Protein AF-A0A2N3ED67-F1 (afdb_monomer)

Secondary structure (DSSP, 8-state):
-------S-----SS---HHHHHHHHHHHHHHH-----GGGHHHHHHHHHHHHHHTT-S-HHHHHTT-

Solvent-accessible surface area (backbone atoms only — not comparable to full-atom values): 441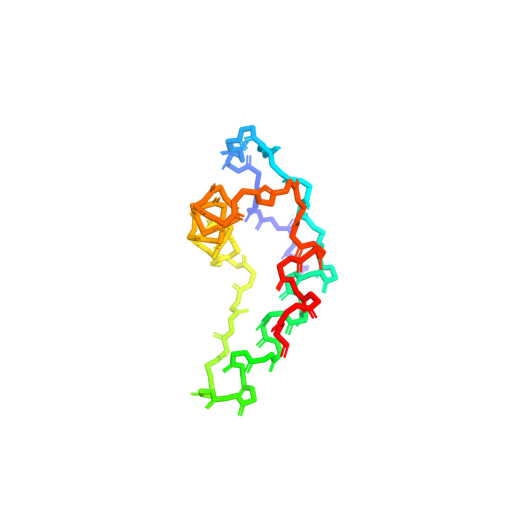2 Å² total; per-residue (Å²): 141,86,90,77,90,85,81,81,73,80,68,85,70,90,46,74,79,50,72,67,59,51,50,52,51,34,50,48,41,31,73,78,70,66,41,84,66,56,74,91,48,44,68,62,52,49,59,55,48,51,56,48,33,56,73,71,71,47,77,40,53,66,65,58,58,73,74,108

Nearest PDB structures (foldseek):
  1bc5-assembly1_A  TM=9.456E-01  e=4.622E-03  Salmonella enterica subsp. enterica serovar Typhimurium
  5xly-assembly1_A  TM=8.396E-01  e=2.858E-01  Pseudomonas aeruginosa PAO1
  8rgi-assembly1_B  TM=3.620E-01  e=8.398E+00  Homo sapiens

Radius of gyration: 12.69 Å; Cα contacts (8 Å, |Δi|>4): 39; chains: 1; bounding box: 42×22×26 Å

Structure (mmCIF, N/CA/C/O backbone):
data_AF-A0A2N3ED67-F1
#
_entry.id   AF-A0A2N3ED67-F1
#
loop_
_atom_site.group_PDB
_atom_site.id
_atom_site.type_symbol
_atom_site.label_atom_id
_atom_site.label_alt_id
_atom_site.label_comp_id
_atom_site.label_asym_id
_atom_site.label_entity_id
_atom_site.label_seq_id
_atom_site.pdbx_PDB_ins_code
_atom_site.Cartn_x
_atom_site.Cartn_y
_atom_site.Cartn_z
_atom_site.occupancy
_atom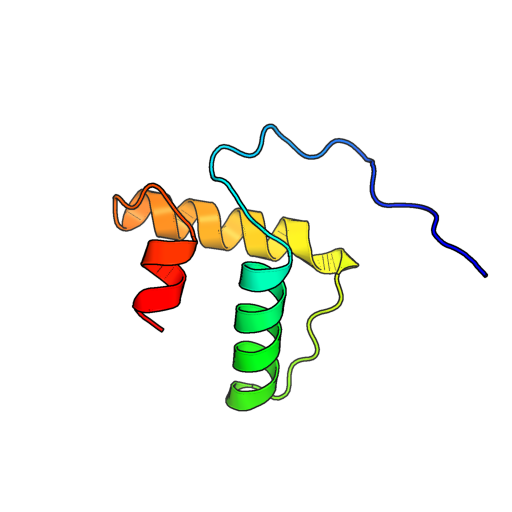_site.B_iso_or_equiv
_atom_site.auth_seq_id
_atom_site.auth_comp_id
_atom_site.auth_asym_id
_atom_site.auth_atom_id
_atom_site.pdbx_PDB_model_num
ATOM 1 N N . MET A 1 1 ? 26.814 -1.755 3.648 1.00 36.22 1 MET A N 1
ATOM 2 C CA . MET A 1 1 ? 25.879 -1.682 2.503 1.00 36.22 1 MET A CA 1
ATOM 3 C C . MET A 1 1 ? 24.482 -1.383 3.057 1.00 36.22 1 MET A C 1
ATOM 5 O O . MET A 1 1 ? 23.755 -2.294 3.406 1.00 36.22 1 MET A O 1
ATOM 9 N N . ALA A 1 2 ? 24.307 -0.163 3.574 1.00 37.34 2 ALA A N 1
ATOM 10 C CA . ALA A 1 2 ? 23.491 0.916 2.990 1.00 37.34 2 ALA A CA 1
ATOM 11 C C . ALA A 1 2 ? 21.974 0.757 3.242 1.00 37.34 2 ALA A C 1
ATOM 13 O O . ALA A 1 2 ? 21.179 0.689 2.314 1.00 37.34 2 ALA A O 1
ATOM 14 N N . ALA A 1 3 ? 21.591 0.718 4.522 1.00 41.78 3 ALA A N 1
ATOM 15 C CA . ALA A 1 3 ? 20.224 0.954 4.981 1.00 41.78 3 ALA A CA 1
ATOM 16 C C . ALA A 1 3 ? 20.153 2.392 5.518 1.00 41.78 3 ALA A C 1
ATOM 18 O O . ALA A 1 3 ? 20.304 2.630 6.713 1.00 41.78 3 ALA A O 1
ATOM 19 N N . ALA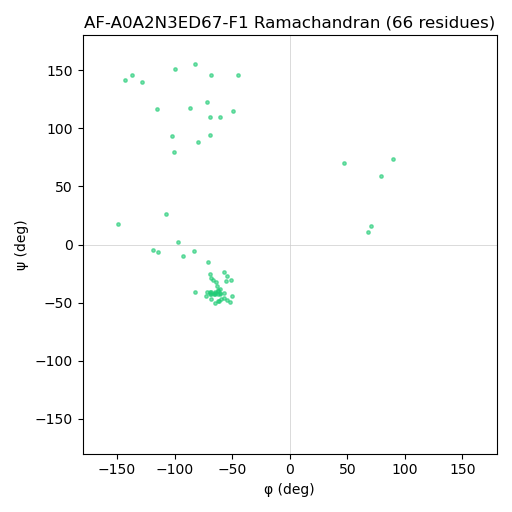 A 1 4 ? 20.038 3.366 4.622 1.00 55.75 4 ALA A N 1
ATOM 20 C CA . ALA A 1 4 ? 19.848 4.761 4.996 1.00 55.75 4 ALA A CA 1
ATOM 21 C C . ALA A 1 4 ? 18.897 5.426 3.997 1.00 55.75 4 ALA A C 1
ATOM 23 O O . ALA A 1 4 ? 18.980 5.162 2.802 1.00 55.75 4 ALA A O 1
ATOM 24 N N . ASP A 1 5 ? 18.038 6.294 4.536 1.00 45.69 5 ASP A N 1
ATOM 25 C CA . ASP A 1 5 ? 17.052 7.155 3.864 1.00 45.69 5 ASP A CA 1
ATOM 26 C C . ASP A 1 5 ? 15.638 6.571 3.636 1.00 45.69 5 ASP A C 1
ATOM 28 O O . ASP A 1 5 ? 15.224 6.266 2.523 1.00 45.69 5 ASP A O 1
ATOM 32 N N . ALA A 1 6 ? 14.841 6.461 4.709 1.00 51.38 6 ALA A N 1
ATOM 33 C CA . ALA A 1 6 ? 13.373 6.379 4.589 1.00 51.38 6 ALA A CA 1
ATOM 34 C C . ALA A 1 6 ? 12.602 6.993 5.777 1.00 51.38 6 ALA A C 1
ATOM 36 O O . ALA A 1 6 ? 11.421 6.719 5.962 1.00 51.38 6 ALA A O 1
ATOM 37 N N . ALA A 1 7 ? 13.245 7.829 6.598 1.00 47.06 7 ALA A N 1
ATOM 38 C CA . ALA A 1 7 ? 12.612 8.462 7.761 1.00 47.06 7 ALA A CA 1
ATOM 39 C C . ALA A 1 7 ? 12.348 9.966 7.560 1.00 47.06 7 ALA A C 1
ATOM 41 O O . ALA A 1 7 ? 12.282 10.726 8.524 1.00 47.06 7 ALA A O 1
ATOM 42 N N . ARG A 1 8 ? 12.184 10.434 6.314 1.00 48.53 8 ARG A N 1
ATOM 43 C CA . ARG A 1 8 ? 11.670 11.788 6.068 1.00 48.53 8 ARG A CA 1
ATOM 44 C C . ARG A 1 8 ? 10.152 11.777 6.216 1.00 48.53 8 ARG A C 1
ATOM 46 O O . ARG A 1 8 ? 9.430 11.548 5.256 1.00 48.53 8 ARG A O 1
ATOM 53 N N . GLN A 1 9 ? 9.722 12.001 7.459 1.00 52.34 9 GLN A N 1
ATOM 54 C CA . GLN A 1 9 ? 8.386 12.463 7.846 1.00 52.34 9 GLN A CA 1
ATOM 55 C C . GLN A 1 9 ? 7.260 11.694 7.145 1.00 52.34 9 GLN A C 1
ATOM 57 O O . GLN A 1 9 ? 6.556 12.223 6.286 1.00 52.34 9 GLN A O 1
ATOM 62 N N . ALA A 1 10 ? 7.079 10.427 7.522 1.00 51.81 10 ALA A N 1
ATOM 63 C CA . ALA A 1 10 ? 5.836 9.740 7.218 1.00 51.81 10 ALA A CA 1
ATOM 64 C C . ALA A 1 10 ? 4.711 10.528 7.903 1.00 51.81 10 ALA A C 1
ATOM 66 O O . ALA A 1 10 ? 4.639 10.567 9.132 1.00 51.81 10 ALA A O 1
ATOM 67 N N . ALA A 1 11 ? 3.881 11.202 7.103 1.00 53.00 11 ALA A N 1
ATOM 68 C CA . ALA A 1 11 ? 2.623 11.775 7.562 1.00 53.00 11 ALA A CA 1
ATOM 69 C C . ALA A 1 11 ? 1.890 10.741 8.438 1.00 53.00 11 ALA A C 1
ATOM 71 O O . ALA A 1 11 ? 2.025 9.541 8.165 1.00 53.00 11 ALA A O 1
ATOM 72 N N . PRO A 1 12 ? 1.154 11.166 9.482 1.00 55.41 12 PRO A N 1
ATOM 73 C CA . PRO A 1 12 ? 0.464 10.245 10.376 1.00 55.41 12 PRO A CA 1
ATOM 74 C C . PRO A 1 12 ? -0.324 9.239 9.537 1.00 55.41 12 PRO A C 1
ATOM 76 O O . PRO A 1 12 ? -1.195 9.614 8.749 1.00 55.41 12 PRO A O 1
ATOM 79 N N . ARG A 1 13 ? 0.075 7.965 9.623 1.00 65.06 13 ARG A N 1
ATOM 80 C CA . ARG A 1 13 ? -0.552 6.892 8.857 1.00 65.06 13 ARG A CA 1
ATOM 81 C C . ARG A 1 13 ? -1.953 6.700 9.426 1.00 65.06 13 ARG A C 1
ATOM 83 O O . ARG A 1 13 ? -2.127 6.014 10.423 1.00 65.06 13 ARG A O 1
ATOM 90 N N . GLU A 1 14 ? -2.924 7.365 8.806 1.00 72.12 14 GLU A N 1
ATOM 91 C CA . GLU A 1 14 ? -4.354 7.286 9.138 1.00 72.12 14 GLU A CA 1
ATOM 92 C C . GLU A 1 14 ? -4.883 5.842 9.126 1.00 72.12 14 GLU A C 1
ATOM 94 O O . GLU A 1 14 ? -5.816 5.522 9.855 1.00 72.12 14 GLU A O 1
ATOM 99 N N . PHE A 1 15 ? -4.256 4.964 8.335 1.00 78.06 15 PHE A N 1
ATOM 100 C CA . PHE A 1 15 ? -4.615 3.559 8.208 1.00 78.06 15 PHE A CA 1
ATOM 101 C C . PHE A 1 15 ? -3.378 2.668 8.413 1.00 78.06 15 PHE A C 1
ATOM 103 O O . PHE A 1 15 ? -2.293 2.992 7.912 1.00 78.06 15 PHE A O 1
ATOM 110 N N . PRO A 1 16 ? -3.510 1.532 9.121 1.00 76.25 16 PRO A N 1
ATOM 111 C CA . PRO A 1 16 ? -2.398 0.625 9.370 1.00 76.25 16 PRO A CA 1
ATOM 112 C C . PRO A 1 16 ? -1.983 -0.055 8.065 1.00 76.25 16 PRO A C 1
ATOM 114 O O . PRO A 1 16 ? -2.727 -0.875 7.540 1.00 76.25 16 PRO A O 1
ATOM 117 N N . PHE A 1 17 ? -0.806 0.306 7.551 1.00 77.50 17 PHE A N 1
ATOM 118 C CA . PHE A 1 17 ? -0.214 -0.285 6.354 1.00 77.50 17 PHE A CA 1
ATOM 119 C C . PHE A 1 17 ? 1.072 -1.019 6.714 1.00 77.50 17 P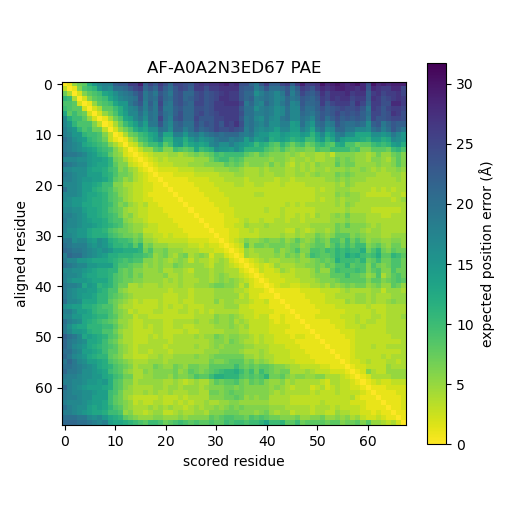HE A C 1
ATOM 121 O O . PHE A 1 17 ? 2.036 -0.414 7.194 1.00 77.50 17 PHE A O 1
ATOM 128 N N . SER A 1 18 ? 1.048 -2.323 6.494 1.00 82.38 18 SER A N 1
ATOM 129 C CA . SER A 1 18 ? 2.103 -3.272 6.809 1.00 82.38 18 SER A CA 1
ATOM 130 C C . SER A 1 18 ? 2.912 -3.597 5.562 1.00 82.38 18 SER A C 1
ATOM 132 O O . SER A 1 18 ? 2.383 -3.668 4.451 1.00 82.38 18 SER A O 1
ATOM 134 N N . ASP A 1 19 ? 4.188 -3.923 5.751 1.00 80.88 19 ASP A N 1
ATOM 135 C CA . ASP A 1 19 ? 5.064 -4.379 4.669 1.00 80.88 19 ASP A CA 1
ATOM 136 C C . ASP A 1 19 ? 4.501 -5.591 3.908 1.00 80.88 19 ASP A C 1
ATOM 138 O O . ASP A 1 19 ? 4.728 -5.724 2.708 1.00 80.88 19 ASP A O 1
ATOM 142 N N . ALA A 1 20 ? 3.744 -6.463 4.585 1.00 83.94 20 ALA A N 1
ATOM 143 C CA . ALA A 1 20 ? 3.083 -7.610 3.964 1.00 83.94 20 ALA A CA 1
ATOM 144 C C . ALA A 1 20 ? 1.998 -7.192 2.954 1.00 83.94 20 ALA A C 1
ATOM 146 O O . ALA A 1 20 ? 1.903 -7.776 1.875 1.00 83.94 20 ALA A O 1
ATOM 147 N N . GLU A 1 21 ? 1.215 -6.159 3.279 1.00 81.69 21 GLU A N 1
ATOM 148 C CA . GLU A 1 21 ? 0.183 -5.608 2.392 1.00 81.69 21 GLU A CA 1
ATOM 149 C C . GLU A 1 21 ? 0.845 -4.920 1.193 1.00 81.69 21 GLU A C 1
ATOM 151 O O . GLU A 1 21 ? 0.458 -5.152 0.049 1.00 81.69 21 GLU A O 1
ATOM 156 N N . PHE A 1 22 ? 1.923 -4.163 1.429 1.00 83.69 22 PHE A N 1
ATOM 157 C CA . PHE A 1 22 ? 2.719 -3.588 0.345 1.00 83.69 22 PHE A CA 1
ATOM 158 C C . PHE A 1 22 ? 3.301 -4.661 -0.580 1.00 83.69 22 PHE A C 1
ATOM 160 O O . PHE A 1 22 ? 3.196 -4.536 -1.798 1.00 83.69 22 PHE A O 1
ATOM 167 N N . ALA A 1 23 ? 3.890 -5.724 -0.024 1.00 84.88 23 ALA A N 1
ATOM 168 C CA . ALA A 1 23 ? 4.484 -6.805 -0.804 1.00 84.88 23 ALA A CA 1
ATOM 169 C C . ALA A 1 23 ? 3.442 -7.538 -1.660 1.00 84.88 23 ALA A C 1
ATOM 171 O O . ALA A 1 23 ? 3.720 -7.861 -2.815 1.00 84.88 23 ALA A O 1
ATOM 172 N N . MET A 1 24 ? 2.236 -7.758 -1.126 1.00 85.25 24 MET A N 1
ATOM 173 C CA . MET A 1 24 ? 1.126 -8.346 -1.876 1.00 85.25 24 MET A CA 1
ATOM 174 C C . MET A 1 24 ? 0.737 -7.464 -3.070 1.00 85.25 24 MET A C 1
ATOM 176 O O . MET A 1 24 ? 0.669 -7.950 -4.198 1.00 85.25 24 MET A O 1
ATOM 180 N N . ILE A 1 25 ? 0.564 -6.158 -2.844 1.00 83.31 25 ILE A N 1
ATOM 181 C CA . ILE A 1 25 ? 0.199 -5.195 -3.893 1.00 83.31 25 ILE A CA 1
ATOM 182 C C . ILE A 1 25 ? 1.314 -5.059 -4.933 1.00 83.31 25 ILE A C 1
ATOM 184 O O . ILE A 1 25 ? 1.041 -5.056 -6.129 1.00 83.31 25 ILE A O 1
ATOM 188 N N . ALA A 1 26 ? 2.573 -4.987 -4.501 1.00 85.31 26 ALA A N 1
ATOM 189 C CA . ALA A 1 26 ? 3.723 -4.939 -5.397 1.00 85.31 26 ALA A CA 1
ATOM 190 C C . ALA A 1 26 ? 3.800 -6.194 -6.278 1.00 85.31 26 ALA A C 1
ATOM 192 O O . ALA A 1 26 ? 4.039 -6.083 -7.478 1.00 85.31 26 ALA A O 1
ATOM 193 N N . LYS A 1 27 ? 3.538 -7.377 -5.704 1.00 86.94 27 LYS A N 1
ATOM 194 C CA . LYS A 1 27 ? 3.492 -8.639 -6.448 1.00 86.94 27 LYS A CA 1
ATOM 195 C C . LYS A 1 27 ? 2.349 -8.661 -7.463 1.00 86.94 27 LYS A C 1
ATOM 197 O O . LYS A 1 27 ? 2.570 -9.104 -8.583 1.00 86.94 27 LYS A O 1
ATOM 202 N N . LEU A 1 28 ? 1.170 -8.159 -7.099 1.00 85.56 28 LEU A N 1
ATOM 203 C CA . LEU A 1 28 ? 0.031 -8.005 -8.010 1.00 85.56 28 LEU A CA 1
ATOM 204 C C . LEU A 1 28 ? 0.343 -7.045 -9.160 1.00 85.56 28 LEU A C 1
ATOM 206 O O . LEU A 1 28 ? 0.143 -7.402 -10.312 1.00 85.56 28 LEU A O 1
ATOM 210 N N . LEU A 1 29 ? 0.896 -5.862 -8.878 1.00 84.56 29 LEU A N 1
ATOM 211 C CA . LEU A 1 29 ? 1.304 -4.910 -9.920 1.00 84.56 29 LEU A CA 1
ATOM 212 C C . LEU A 1 29 ? 2.361 -5.502 -10.855 1.00 84.56 29 LEU A C 1
ATOM 214 O O . LEU A 1 29 ? 2.331 -5.254 -12.060 1.00 84.56 29 LEU A O 1
ATOM 218 N N . HIS A 1 30 ? 3.288 -6.279 -10.301 1.00 87.50 30 HIS A N 1
ATOM 219 C CA . HIS A 1 30 ? 4.295 -6.959 -11.095 1.00 87.50 30 HIS A CA 1
ATOM 220 C C . HIS A 1 30 ? 3.682 -8.075 -11.953 1.00 87.50 30 HIS A C 1
ATOM 222 O O . HIS A 1 30 ? 4.034 -8.193 -13.12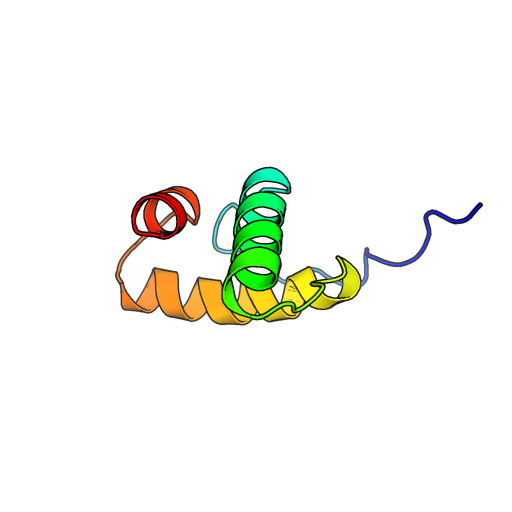0 1.00 87.50 30 HIS A O 1
ATOM 228 N N . ALA A 1 31 ? 2.734 -8.848 -11.419 1.00 87.25 31 ALA A N 1
ATOM 229 C CA . ALA A 1 31 ? 2.054 -9.916 -12.152 1.00 87.25 31 ALA A CA 1
ATOM 230 C C . ALA A 1 31 ? 1.114 -9.389 -13.253 1.00 87.25 31 ALA A C 1
ATOM 232 O O . ALA A 1 31 ? 1.121 -9.918 -14.358 1.00 87.25 31 ALA A O 1
ATOM 233 N N . GLU A 1 32 ? 0.340 -8.339 -12.968 1.00 85.25 32 GLU A N 1
ATOM 234 C CA . GLU A 1 32 ? -0.669 -7.779 -13.880 1.00 85.25 32 GLU A CA 1
ATOM 235 C C . GLU A 1 32 ? -0.068 -6.830 -14.923 1.00 85.25 32 GLU A C 1
ATOM 237 O O . GLU A 1 32 ? -0.471 -6.829 -16.083 1.00 85.25 32 GLU A O 1
ATOM 242 N N . ALA A 1 33 ? 0.891 -5.992 -14.518 1.00 84.44 33 ALA A N 1
ATOM 243 C CA . ALA A 1 33 ? 1.416 -4.917 -15.360 1.00 84.44 33 ALA A CA 1
ATOM 244 C C . ALA A 1 33 ? 2.916 -5.045 -15.665 1.00 84.44 33 ALA A C 1
ATOM 246 O O . ALA A 1 33 ? 3.456 -4.213 -16.395 1.00 84.44 33 ALA A O 1
ATOM 247 N N . GLY A 1 34 ? 3.619 -6.029 -15.091 1.00 85.94 34 GLY A N 1
ATOM 248 C CA . GLY A 1 34 ? 5.077 -6.145 -15.214 1.00 85.94 34 GLY A CA 1
ATOM 249 C C . GLY A 1 34 ? 5.843 -5.025 -14.503 1.00 85.94 34 GLY A C 1
ATOM 250 O O . GLY A 1 34 ? 7.043 -4.865 -14.714 1.00 85.94 34 GLY A O 1
ATOM 251 N N . ILE A 1 35 ? 5.173 -4.213 -13.675 1.00 82.56 35 ILE A N 1
ATOM 252 C CA . ILE A 1 35 ? 5.778 -3.035 -13.048 1.00 82.56 35 ILE A CA 1
ATOM 253 C C . ILE A 1 35 ? 6.466 -3.452 -11.753 1.00 82.56 35 ILE A C 1
ATOM 255 O O . ILE A 1 35 ? 5.817 -3.870 -10.796 1.00 82.56 35 ILE A O 1
ATOM 259 N N . GLU A 1 36 ? 7.783 -3.274 -11.684 1.00 79.25 36 GLU A N 1
ATOM 260 C CA . GLU A 1 36 ? 8.494 -3.340 -10.411 1.00 79.25 36 GLU A CA 1
ATOM 261 C C . GLU A 1 36 ? 8.177 -2.106 -9.560 1.00 79.25 36 GLU A C 1
ATOM 263 O O . GLU A 1 36 ? 8.391 -0.953 -9.956 1.00 79.25 36 GLU A O 1
ATOM 268 N N . MET A 1 37 ? 7.656 -2.358 -8.360 1.00 80.44 37 MET A N 1
ATOM 269 C CA . MET A 1 37 ? 7.307 -1.329 -7.388 1.00 80.44 37 MET A CA 1
ATOM 270 C C . MET A 1 37 ? 8.393 -1.256 -6.298 1.00 80.44 37 MET A C 1
ATOM 272 O O . MET A 1 37 ? 8.330 -1.996 -5.316 1.00 80.44 37 MET A O 1
ATOM 276 N N . PRO A 1 38 ? 9.403 -0.376 -6.426 1.00 80.94 38 PRO A N 1
ATOM 277 C CA . PRO A 1 38 ? 10.421 -0.221 -5.393 1.00 80.94 38 PRO A CA 1
ATOM 278 C C . PRO A 1 38 ? 9.826 0.397 -4.121 1.00 80.94 38 PRO A C 1
ATOM 280 O O . PRO A 1 38 ? 8.984 1.296 -4.199 1.00 80.94 38 PRO A O 1
ATOM 283 N N . ARG A 1 39 ? 10.334 -0.010 -2.946 1.00 78.56 39 ARG A N 1
ATOM 284 C CA . ARG A 1 39 ? 9.933 0.534 -1.627 1.00 78.56 39 ARG A CA 1
ATOM 285 C C . ARG A 1 39 ? 9.988 2.060 -1.549 1.00 78.56 39 ARG A C 1
ATOM 287 O O . ARG A 1 39 ? 9.167 2.667 -0.880 1.00 78.56 39 ARG A O 1
ATOM 294 N N . ALA A 1 40 ? 10.890 2.704 -2.288 1.00 81.38 40 ALA A N 1
ATOM 295 C CA . ALA A 1 40 ? 10.965 4.166 -2.352 1.00 81.38 40 ALA A CA 1
ATOM 296 C C . ALA A 1 40 ? 9.646 4.834 -2.804 1.00 81.38 40 ALA A C 1
ATOM 298 O O . ALA A 1 40 ? 9.397 5.996 -2.493 1.00 81.38 40 ALA A O 1
ATOM 299 N N . LYS A 1 41 ? 8.786 4.105 -3.529 1.00 81.75 41 LYS A N 1
ATOM 300 C CA . LYS A 1 41 ? 7.472 4.573 -3.992 1.00 81.75 41 LYS A CA 1
ATOM 301 C C . LYS A 1 41 ? 6.317 4.137 -3.079 1.00 81.75 41 LYS A C 1
ATOM 303 O O . LYS A 1 41 ? 5.171 4.480 -3.368 1.00 81.75 41 LYS A O 1
ATOM 308 N N . GLU A 1 42 ? 6.590 3.438 -1.977 1.00 81.69 42 GLU A N 1
ATOM 309 C CA . GLU A 1 42 ? 5.602 3.045 -0.961 1.00 81.69 42 GLU A CA 1
ATOM 310 C C . GLU A 1 42 ? 4.733 4.225 -0.483 1.00 81.69 42 GLU A C 1
ATOM 312 O O . GLU A 1 42 ? 3.510 4.078 -0.490 1.00 81.69 42 GLU A O 1
ATOM 317 N N . PRO A 1 43 ? 5.273 5.430 -0.193 1.00 82.00 43 PRO A N 1
ATOM 318 C CA . PRO A 1 43 ? 4.449 6.558 0.252 1.00 82.00 43 PRO A CA 1
ATOM 319 C C . PRO A 1 43 ? 3.437 7.032 -0.806 1.00 82.00 43 PRO A C 1
ATOM 321 O O . PRO A 1 43 ? 2.337 7.484 -0.473 1.00 82.00 43 PRO A O 1
ATOM 324 N N . LEU A 1 44 ? 3.785 6.915 -2.094 1.00 83.62 44 LEU A N 1
ATOM 325 C CA . LEU A 1 44 ? 2.907 7.282 -3.212 1.00 83.62 44 LEU A CA 1
ATOM 326 C C . LEU A 1 44 ? 1.763 6.280 -3.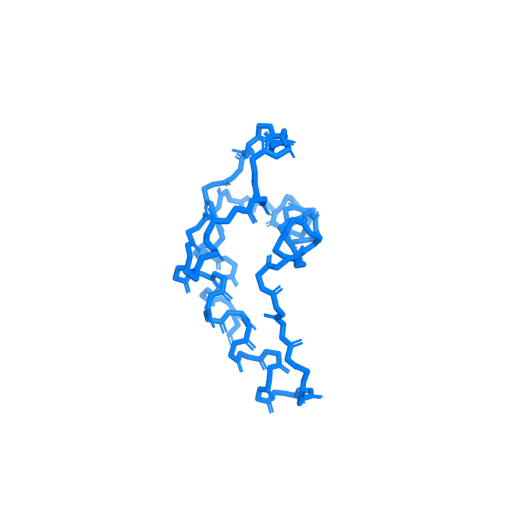371 1.00 83.62 44 LEU A C 1
ATOM 328 O O . LEU A 1 44 ? 0.621 6.675 -3.620 1.00 83.62 44 LEU A O 1
ATOM 332 N N . VAL A 1 45 ? 2.073 4.992 -3.214 1.00 83.69 45 VAL A N 1
ATOM 333 C CA . VAL A 1 45 ? 1.083 3.910 -3.227 1.00 83.69 45 VAL A CA 1
ATOM 334 C C . VAL A 1 45 ? 0.153 4.064 -2.034 1.00 83.69 45 VAL A C 1
ATOM 336 O O . VAL A 1 45 ? -1.054 4.155 -2.233 1.00 83.69 45 VAL A O 1
ATOM 339 N N . TYR A 1 46 ? 0.706 4.224 -0.830 1.00 84.50 46 TYR A N 1
ATOM 340 C CA . TYR A 1 46 ? -0.055 4.469 0.393 1.00 84.50 46 TYR A CA 1
ATOM 341 C C . TYR A 1 46 ? -1.025 5.643 0.223 1.00 84.50 46 TYR A C 1
ATOM 343 O O . TYR A 1 46 ? -2.216 5.496 0.467 1.00 84.50 46 TYR A O 1
ATOM 351 N N . SER A 1 47 ? -0.557 6.788 -0.285 1.00 83.94 47 SER A N 1
ATOM 352 C CA . SER A 1 47 ? -1.403 7.977 -0.469 1.00 83.94 47 SER A CA 1
ATOM 353 C C . SER A 1 47 ? -2.553 7.754 -1.459 1.00 83.94 47 SER A C 1
ATOM 355 O O . SER A 1 47 ? -3.647 8.294 -1.279 1.00 83.94 47 SER A O 1
ATOM 357 N N . ARG A 1 48 ? -2.331 6.965 -2.521 1.00 84.56 48 ARG A N 1
ATOM 358 C CA . ARG A 1 48 ? -3.385 6.599 -3.484 1.00 84.56 48 ARG A CA 1
ATOM 359 C C . ARG A 1 48 ? -4.368 5.596 -2.894 1.00 84.56 48 ARG A C 1
ATOM 361 O O . ARG A 1 48 ? -5.574 5.761 -3.068 1.00 84.56 48 ARG A O 1
ATOM 368 N N . LEU A 1 49 ? -3.859 4.583 -2.203 1.00 82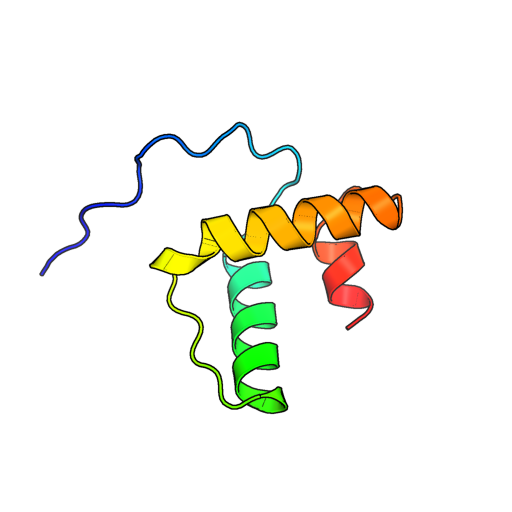.75 49 LEU A N 1
ATOM 369 C CA . LEU A 1 49 ? -4.679 3.549 -1.592 1.00 82.75 49 LEU A CA 1
ATOM 370 C C . LEU A 1 49 ? -5.501 4.108 -0.430 1.00 82.75 49 LEU A C 1
ATOM 372 O O . LEU A 1 49 ? -6.685 3.820 -0.367 1.00 82.75 49 LEU A O 1
ATOM 376 N N . ALA A 1 50 ? -4.940 4.972 0.417 1.00 85.56 50 ALA A N 1
ATOM 377 C CA . ALA A 1 50 ? -5.652 5.613 1.524 1.00 85.56 50 ALA A CA 1
ATOM 378 C C . ALA A 1 50 ? -6.885 6.391 1.037 1.00 85.56 50 ALA A C 1
ATOM 380 O O . ALA A 1 50 ? -7.966 6.282 1.613 1.00 85.56 50 ALA A O 1
ATOM 381 N N . LYS A 1 51 ? -6.762 7.118 -0.085 1.00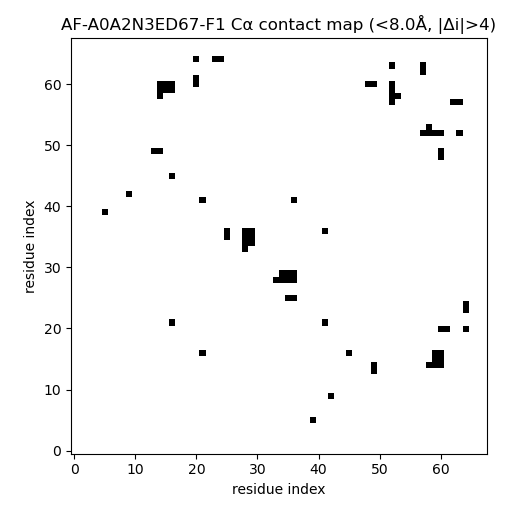 86.81 51 LYS A N 1
ATOM 382 C CA . LYS A 1 51 ? -7.909 7.787 -0.723 1.00 86.81 51 LYS A CA 1
ATOM 383 C C . LYS A 1 51 ? -8.975 6.793 -1.184 1.00 86.81 51 LYS A C 1
ATOM 385 O O . LYS A 1 51 ? -10.159 7.075 -1.031 1.00 86.81 51 LYS A O 1
ATOM 390 N N . ARG A 1 52 ? -8.571 5.644 -1.738 1.00 87.12 52 ARG A N 1
ATOM 391 C CA . ARG A 1 52 ? -9.496 4.579 -2.155 1.00 87.12 52 ARG A CA 1
ATOM 392 C C . ARG A 1 52 ? -10.172 3.894 -0.973 1.00 87.12 52 ARG A C 1
ATOM 394 O O . ARG A 1 52 ? -11.385 3.764 -1.000 1.00 87.12 52 ARG A O 1
ATOM 401 N N . VAL A 1 53 ? -9.415 3.514 0.052 1.00 85.38 53 VAL A N 1
ATOM 402 C CA . VAL A 1 53 ? -9.913 2.919 1.302 1.00 85.38 53 VAL A CA 1
ATOM 403 C C . VAL A 1 53 ? -10.968 3.834 1.924 1.00 85.38 53 VAL A C 1
ATOM 405 O O . VAL A 1 53 ? -12.087 3.396 2.172 1.00 85.38 53 VAL A O 1
ATOM 408 N N . ARG A 1 54 ? -10.678 5.139 2.019 1.00 86.56 54 ARG A N 1
ATOM 409 C CA . ARG A 1 54 ? -11.643 6.143 2.483 1.00 86.56 54 ARG A CA 1
ATOM 410 C C . ARG A 1 54 ? -12.878 6.254 1.584 1.00 86.56 54 ARG A C 1
ATOM 412 O O . ARG A 1 54 ? -13.984 6.358 2.098 1.00 86.56 54 ARG A O 1
ATOM 419 N N . ALA A 1 55 ? -12.706 6.243 0.262 1.00 87.62 55 ALA A N 1
ATOM 420 C CA . ALA A 1 55 ? -13.82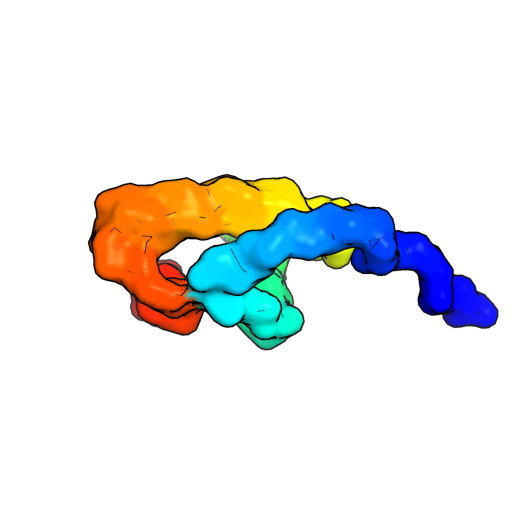2 6.312 -0.685 1.00 87.62 55 ALA A CA 1
ATOM 421 C C . ALA A 1 55 ? -14.718 5.062 -0.646 1.00 87.62 55 ALA A C 1
ATOM 423 O O . ALA A 1 55 ? -15.918 5.162 -0.878 1.00 87.62 55 ALA A O 1
ATOM 424 N N . LEU A 1 56 ? -14.141 3.903 -0.331 1.00 87.00 56 LEU A N 1
ATOM 425 C CA . LEU A 1 56 ? -14.848 2.637 -0.145 1.00 87.00 56 LEU A CA 1
ATOM 426 C C . LEU A 1 56 ? -15.452 2.496 1.264 1.00 87.00 56 LEU A C 1
ATOM 428 O O . LEU A 1 56 ? -16.154 1.523 1.520 1.00 87.00 56 LEU A O 1
ATOM 432 N N . GLY A 1 57 ? -15.185 3.440 2.175 1.00 86.56 57 GLY A N 1
ATOM 433 C CA . GLY A 1 57 ? -15.621 3.370 3.573 1.00 86.56 57 GLY A CA 1
ATOM 434 C C . GLY A 1 57 ? -14.892 2.309 4.405 1.00 86.56 57 GLY A C 1
ATOM 435 O O . GLY A 1 57 ? -15.362 1.950 5.481 1.00 86.56 57 GLY A O 1
ATOM 436 N N . MET A 1 58 ? -13.759 1.802 3.919 1.00 85.69 58 MET A N 1
ATOM 437 C CA . MET A 1 58 ? -12.934 0.818 4.621 1.00 85.69 58 MET A CA 1
ATOM 438 C C . MET A 1 58 ? -12.025 1.503 5.635 1.00 85.69 58 MET A C 1
ATOM 440 O O . MET A 1 58 ? -11.664 2.673 5.487 1.00 85.69 58 MET A O 1
ATOM 444 N N . THR A 1 59 ? -11.626 0.755 6.660 1.00 78.81 59 THR A N 1
ATOM 445 C CA . THR A 1 59 ? -10.740 1.266 7.721 1.00 78.81 59 THR A CA 1
ATOM 446 C C . THR A 1 59 ? -9.384 0.577 7.731 1.00 78.81 59 THR A C 1
ATOM 448 O O . THR A 1 59 ? -8.477 0.992 8.452 1.00 78.81 59 THR A O 1
ATOM 451 N N . THR A 1 60 ? -9.211 -0.459 6.910 1.00 79.06 60 THR A N 1
ATOM 452 C CA . THR A 1 60 ? -7.969 -1.224 6.845 1.00 79.06 60 THR A CA 1
ATOM 453 C C . THR A 1 60 ? -7.572 -1.537 5.406 1.00 79.06 60 THR A C 1
ATOM 455 O O . THR A 1 60 ? -8.415 -1.772 4.538 1.00 79.06 60 THR A O 1
ATOM 458 N N . PHE A 1 61 ? -6.263 -1.574 5.140 1.00 81.00 61 PHE A N 1
ATOM 459 C CA . PHE A 1 61 ? -5.762 -2.036 3.842 1.00 81.00 61 PHE A CA 1
ATOM 460 C C . PHE A 1 61 ? -5.971 -3.531 3.652 1.00 81.00 61 PHE A C 1
ATOM 462 O O . PHE A 1 61 ? -6.118 -3.970 2.518 1.00 81.00 61 PHE A O 1
ATOM 469 N N . LYS A 1 62 ? -6.055 -4.297 4.737 1.00 80.56 62 LYS A N 1
ATOM 470 C CA . LYS A 1 62 ? -6.416 -5.709 4.708 1.00 80.56 62 LYS A CA 1
ATOM 471 C C . LYS A 1 62 ? -7.772 -5.952 4.046 1.00 80.56 62 LYS A C 1
ATOM 473 O O . LYS A 1 62 ? -7.860 -6.832 3.198 1.00 80.56 62 LYS A O 1
ATOM 478 N N . GLU A 1 63 ? -8.800 -5.171 4.389 1.00 82.75 63 GLU A N 1
ATOM 479 C CA . GLU A 1 63 ? -10.116 -5.247 3.732 1.00 82.75 63 GLU A CA 1
ATOM 480 C C . GLU A 1 63 ? -10.017 -4.931 2.239 1.00 82.75 63 GLU A C 1
ATOM 482 O O . GLU A 1 63 ? -10.583 -5.639 1.413 1.00 82.75 63 GLU A O 1
ATOM 487 N N . TYR A 1 64 ? -9.235 -3.912 1.886 1.00 84.06 64 TYR A N 1
ATOM 488 C CA . TYR A 1 64 ? -9.003 -3.557 0.491 1.00 84.06 64 TYR A CA 1
ATOM 489 C C . TYR A 1 64 ? -8.243 -4.649 -0.277 1.00 84.06 64 TYR A C 1
ATOM 491 O O . TYR A 1 64 ? -8.613 -4.974 -1.399 1.00 84.06 64 TYR A O 1
ATOM 499 N N . CYS A 1 65 ? -7.205 -5.240 0.320 1.00 80.62 65 CYS A N 1
ATOM 500 C CA . CYS A 1 65 ? -6.436 -6.326 -0.287 1.00 80.62 65 CYS A CA 1
ATOM 501 C C . CYS A 1 65 ? -7.252 -7.616 -0.404 1.00 80.62 65 CYS A C 1
ATOM 503 O O . CYS A 1 65 ? -6.999 -8.387 -1.312 1.00 80.62 65 CYS A O 1
ATOM 505 N N . ALA A 1 66 ? -8.227 -7.851 0.480 1.00 82.56 66 ALA A N 1
ATOM 506 C CA . ALA A 1 66 ? -9.118 -9.010 0.400 1.00 82.56 66 ALA A CA 1
ATOM 507 C C . ALA A 1 66 ? -10.121 -8.934 -0.767 1.00 82.56 66 ALA A C 1
ATOM 509 O O . ALA A 1 66 ? -10.749 -9.938 -1.092 1.00 82.56 66 ALA A O 1
ATOM 510 N N . LEU A 1 67 ? -10.297 -7.753 -1.367 1.00 80.56 67 LEU A N 1
ATOM 511 C CA . LEU A 1 67 ? -11.147 -7.544 -2.541 1.00 80.56 67 LEU A CA 1
ATOM 512 C C . LEU A 1 67 ? -10.403 -7.663 -3.873 1.00 80.56 67 LEU A C 1
ATOM 514 O O . LEU A 1 67 ? -11.055 -7.628 -4.918 1.00 80.56 67 LEU A O 1
ATOM 518 N N . ILE A 1 68 ? -9.071 -7.734 -3.838 1.00 75.56 68 ILE A N 1
ATOM 519 C CA . ILE A 1 68 ? -8.222 -7.935 -5.016 1.00 75.56 68 ILE A CA 1
ATOM 520 C C . ILE A 1 68 ? -7.908 -9.423 -5.126 1.00 75.56 68 ILE A C 1
ATOM 522 O O . ILE A 1 68 ? -8.048 -9.951 -6.248 1.00 75.56 68 ILE A O 1
#

Foldseek 3Di:
DDPDDDPPDDDPQQEDDDPVLVVLVQVVCCVPPVDRDDPVCVSVVSVVVVVVCVVVVHRYSVVVSVVD

Mean predicted aligned error: 8.28 Å

pLDDT: mean 76.46, std 13.92, range [36.22, 87.62]

Sequence (68 aa):
MAAADAARQAAPREFPFSDAEFAMIAKLLHAEAGIEMPRAKEPLVYSRLAKRVRALGMTTFKEYCALI